Protein AF-A0A4P6HMU1-F1 (afdb_monomer_lite)

pLDDT: mean 82.14, std 10.15, range [48.81, 94.75]

Secondary structure (DSSP, 8-state):
---HHHHHHHHHHH-HHHHHHHHHHHHHHHHHHHHHHHHHSPPHHHHHHHHHHHHHHHHHHHHHHHHHHHHHHHHHHHH-HHHHHHHHHH-

Organism: NCBI:txid296842

Radius of gyration: 35.03 Å; chains: 1; bounding box: 67×12×92 Å

Foldseek 3Di:
DDDPVRLVVLCVVQPPVRSVVVVVVVVVVVVVVVVVCVVPDCDPVNVVVVVVVVVVVVVVVVVVVVVVVVVVVVVCVVPPPVVVVVVVVVD

Structure (mmCIF, N/CA/C/O backbone):
data_AF-A0A4P6HMU1-F1
#
_entry.id   AF-A0A4P6HMU1-F1
#
loop_
_atom_site.group_PDB
_atom_site.id
_atom_site.type_symbol
_atom_site.label_atom_id
_atom_site.label_alt_id
_atom_site.label_comp_id
_atom_site.label_asym_id
_atom_site.label_entity_id
_atom_site.label_seq_id
_atom_site.pdbx_PDB_ins_code
_atom_site.Cartn_x
_atom_site.Cartn_y
_atom_site.Cartn_z
_atom_site.occupancy
_atom_site.B_iso_or_equiv
_atom_site.auth_seq_id
_atom_site.auth_comp_id
_atom_site.auth_asym_id
_atom_site.auth_atom_id
_atom_site.pdbx_PDB_model_num
ATOM 1 N N . MET A 1 1 ? -11.238 1.032 23.395 1.00 73.69 1 MET A N 1
ATOM 2 C CA . MET A 1 1 ? -11.518 0.046 24.462 1.00 73.69 1 MET A CA 1
ATOM 3 C C . MET A 1 1 ? -11.545 0.803 25.775 1.00 73.69 1 MET A C 1
ATOM 5 O O . MET A 1 1 ? -10.639 1.599 25.998 1.00 73.69 1 MET A O 1
ATOM 9 N N . LEU 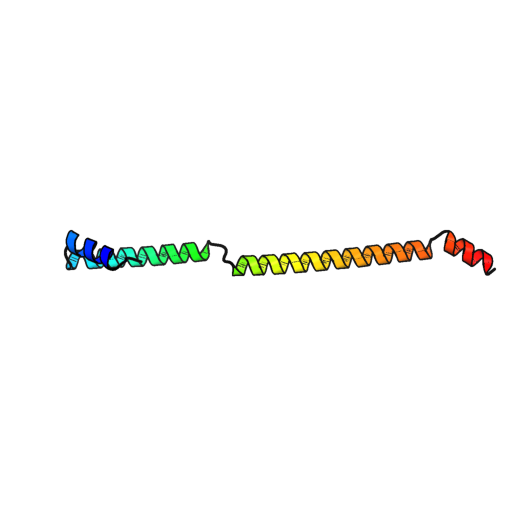A 1 2 ? -12.579 0.628 26.604 1.00 78.56 2 LEU A N 1
ATOM 10 C CA . LEU A 1 2 ? -12.662 1.342 27.883 1.00 78.56 2 LEU A CA 1
ATOM 11 C C . LEU A 1 2 ? -11.560 0.853 28.830 1.00 78.56 2 LEU A C 1
ATOM 13 O O . LEU A 1 2 ? -11.369 -0.350 29.005 1.00 78.56 2 LEU A O 1
ATOM 17 N N . LEU A 1 3 ? -10.836 1.797 29.428 1.00 84.88 3 LEU A N 1
ATOM 18 C CA . LEU A 1 3 ? -9.879 1.517 30.498 1.00 84.88 3 LEU A CA 1
ATOM 19 C C . LEU A 1 3 ? -10.633 1.185 31.793 1.00 84.88 3 LEU A C 1
ATOM 21 O O . LEU A 1 3 ? -11.743 1.673 32.004 1.00 84.88 3 LEU A O 1
ATOM 25 N N . PHE A 1 4 ? -10.005 0.410 32.680 1.00 83.31 4 PHE A N 1
ATOM 26 C CA . PHE A 1 4 ? -10.608 -0.029 33.946 1.00 83.31 4 PHE A CA 1
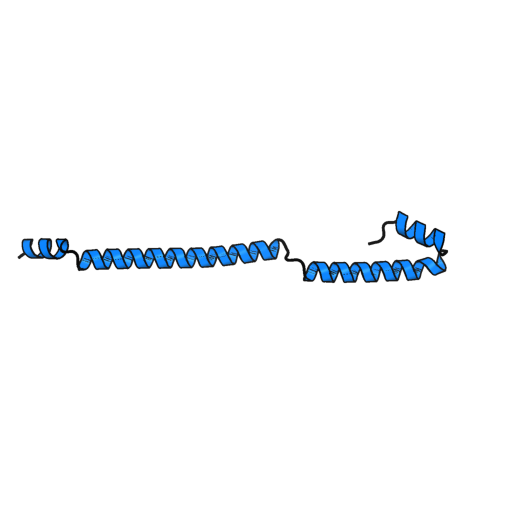ATOM 27 C C . PHE A 1 4 ? -11.169 1.134 34.784 1.00 83.31 4 PHE A C 1
ATOM 29 O O . PHE A 1 4 ? -12.273 1.045 35.318 1.00 83.31 4 PHE A O 1
ATOM 36 N N . ASP A 1 5 ? -10.456 2.261 34.844 1.00 87.31 5 ASP A N 1
ATOM 37 C CA . ASP A 1 5 ? -10.907 3.442 35.588 1.00 87.31 5 ASP A CA 1
ATOM 38 C C . ASP A 1 5 ? -12.148 4.097 34.961 1.00 87.31 5 ASP A C 1
ATOM 40 O O . ASP A 1 5 ? -13.005 4.628 35.669 1.00 87.31 5 ASP A O 1
ATOM 44 N N . GLN A 1 6 ? -12.283 4.022 33.634 1.00 85.50 6 GLN A N 1
ATOM 45 C CA . GLN A 1 6 ? -13.430 4.567 32.907 1.00 85.50 6 GLN A CA 1
ATOM 46 C C . GLN A 1 6 ? -14.668 3.684 33.083 1.00 85.50 6 GLN A C 1
ATOM 48 O O . GLN A 1 6 ? -15.751 4.213 33.326 1.00 85.50 6 GLN A O 1
ATOM 53 N N . SER A 1 7 ? -14.523 2.354 33.042 1.00 84.88 7 SER A N 1
ATOM 54 C CA . SER A 1 7 ? -15.630 1.440 33.359 1.00 84.88 7 SER A CA 1
ATOM 55 C C . SER A 1 7 ? -16.093 1.605 34.810 1.00 84.88 7 SER A C 1
ATOM 57 O O . SER A 1 7 ? -17.290 1.727 35.058 1.00 84.88 7 SER A O 1
ATOM 59 N N . LYS A 1 8 ? -15.156 1.754 35.756 1.00 87.12 8 LYS A N 1
ATOM 60 C CA . LYS A 1 8 ? -15.450 2.034 37.174 1.00 87.12 8 LYS A CA 1
ATOM 61 C C . LYS A 1 8 ? -16.184 3.355 37.397 1.00 87.12 8 LYS A C 1
ATOM 63 O O . LYS A 1 8 ? -17.018 3.450 38.299 1.00 87.12 8 LYS A O 1
ATOM 68 N N . ALA A 1 9 ? -15.864 4.388 36.620 1.00 89.75 9 ALA A N 1
ATOM 69 C CA . ALA A 1 9 ? -16.555 5.672 36.693 1.00 89.75 9 ALA A CA 1
ATOM 70 C C . ALA A 1 9 ? -18.009 5.559 36.206 1.00 89.75 9 ALA A C 1
ATOM 72 O O . ALA A 1 9 ? -18.907 6.119 36.833 1.00 89.75 9 ALA A O 1
ATOM 73 N N . ILE A 1 10 ? -18.244 4.789 35.139 1.00 85.12 10 ILE A N 1
ATOM 74 C CA . ILE A 1 10 ? -19.583 4.524 34.595 1.00 85.12 10 ILE A CA 1
ATOM 75 C C . ILE A 1 10 ? -20.416 3.704 35.592 1.00 85.12 10 ILE A C 1
ATOM 77 O O . ILE A 1 10 ? -21.551 4.073 35.886 1.00 85.12 10 ILE A O 1
ATOM 81 N N . GLU A 1 11 ? -19.836 2.657 36.183 1.00 88.88 11 GLU A N 1
ATOM 82 C CA . GLU A 1 11 ? -20.465 1.862 37.249 1.00 88.88 11 GLU A CA 1
ATOM 83 C C . GLU A 1 11 ? -20.842 2.709 38.468 1.00 88.88 11 GLU A C 1
ATOM 85 O O . GLU A 1 11 ? -21.945 2.576 38.996 1.00 88.88 11 GLU A O 1
ATOM 90 N N . ARG A 1 12 ? -19.969 3.632 38.893 1.00 90.44 12 ARG A N 1
ATOM 91 C CA . ARG A 1 12 ? -20.270 4.564 39.993 1.00 90.44 12 ARG A CA 1
ATOM 92 C C . ARG A 1 12 ? -21.385 5.556 39.668 1.00 90.44 12 ARG A C 1
ATOM 94 O O . ARG A 1 12 ? -22.076 5.980 40.588 1.00 90.44 12 ARG A O 1
ATOM 101 N N . ALA A 1 13 ? -21.526 5.958 38.407 1.00 87.50 13 ALA A N 1
ATOM 102 C CA . ALA A 1 13 ? -22.498 6.966 37.992 1.00 87.50 13 ALA A CA 1
ATOM 103 C C . ALA A 1 13 ? -23.898 6.385 37.738 1.00 87.50 13 ALA A C 1
ATOM 105 O O . ALA A 1 13 ? -24.892 7.050 38.017 1.00 87.50 13 ALA A O 1
ATOM 106 N N . LEU A 1 14 ? -23.975 5.165 37.199 1.00 85.25 14 LEU A N 1
ATOM 107 C CA . LEU A 1 14 ? -25.230 4.543 36.760 1.00 85.25 14 LEU A CA 1
ATOM 108 C C . LEU A 1 14 ? -25.702 3.407 37.678 1.00 85.25 14 LEU A C 1
ATOM 110 O O . LEU A 1 14 ? -26.860 3.006 37.601 1.00 85.25 14 LEU A O 1
ATOM 114 N N . GLY A 1 15 ? -24.830 2.895 38.548 1.00 86.69 15 GLY A N 1
ATOM 115 C CA . GLY A 1 15 ? -25.055 1.639 39.258 1.00 86.69 15 GLY A CA 1
ATOM 116 C C . GLY A 1 15 ? -24.708 0.428 38.388 1.00 86.69 15 GLY A C 1
ATOM 117 O O . GLY A 1 15 ? -24.758 0.478 37.159 1.00 86.69 15 GLY A O 1
ATOM 118 N N . GLU A 1 16 ? -24.330 -0.673 39.036 1.00 81.56 16 GLU A N 1
ATOM 119 C CA . GLU A 1 16 ? -23.721 -1.850 38.396 1.00 81.56 16 GLU A CA 1
ATOM 120 C C . GLU A 1 16 ? -24.630 -2.497 37.330 1.00 81.56 16 GLU A C 1
ATOM 122 O O . GLU A 1 16 ? -24.170 -2.840 36.241 1.00 81.56 16 GLU A O 1
ATOM 127 N N . GLU A 1 17 ? -25.941 -2.574 37.590 1.00 83.50 17 GLU A N 1
ATOM 128 C CA . GLU A 1 17 ? -26.925 -3.133 36.650 1.00 83.50 17 GLU A CA 1
ATOM 129 C C . GLU A 1 17 ? -27.114 -2.284 35.385 1.00 83.50 17 GLU A C 1
ATOM 131 O O . GLU A 1 17 ? -27.192 -2.827 34.283 1.00 83.50 17 GLU A O 1
ATOM 136 N N . ALA A 1 18 ? -27.169 -0.957 35.518 1.00 84.12 18 ALA A N 1
ATOM 137 C CA . ALA A 1 18 ? -27.410 -0.061 34.387 1.00 84.12 18 ALA A CA 1
ATOM 138 C C . ALA A 1 18 ? -26.122 0.277 33.617 1.00 84.12 18 ALA A C 1
ATOM 140 O O . ALA A 1 18 ? -26.172 0.588 32.427 1.00 84.12 18 ALA A O 1
ATOM 141 N N . ALA A 1 19 ? -24.959 0.188 34.266 1.00 85.75 19 ALA A N 1
ATOM 142 C CA . ALA A 1 19 ? -23.661 0.427 33.643 1.00 85.75 19 ALA A CA 1
ATOM 143 C C . ALA A 1 19 ? -23.253 -0.686 32.673 1.00 85.75 19 ALA A C 1
ATOM 145 O O . ALA A 1 19 ? -22.682 -0.406 31.618 1.00 85.75 19 ALA A O 1
ATOM 146 N N . LYS A 1 20 ? -23.572 -1.942 33.000 1.00 86.56 20 LYS A N 1
ATOM 147 C CA . LYS A 1 20 ? -23.188 -3.118 32.211 1.00 86.56 20 LYS A CA 1
ATOM 148 C C . LYS A 1 20 ? -23.588 -3.037 30.722 1.00 86.56 20 LYS A C 1
ATOM 150 O O . LYS A 1 20 ? -22.688 -3.115 29.884 1.00 86.56 20 LYS A O 1
ATOM 155 N N . PRO A 1 21 ? -24.861 -2.780 30.351 1.00 88.19 21 PRO A N 1
ATOM 156 C CA . PRO A 1 21 ? -25.246 -2.660 28.940 1.00 88.19 21 PRO A CA 1
ATOM 157 C C . PRO A 1 21 ? -24.607 -1.451 28.238 1.00 88.19 21 PRO A C 1
ATOM 159 O O . PRO A 1 21 ? -24.345 -1.499 27.037 1.00 88.19 21 PRO A O 1
ATOM 162 N N . VAL A 1 22 ? -24.320 -0.369 28.970 1.00 86.56 22 VAL A N 1
ATOM 163 C CA . VAL A 1 22 ? -23.668 0.829 28.416 1.00 86.56 22 VAL A CA 1
ATOM 164 C C . VAL A 1 22 ? -22.208 0.542 28.073 1.00 86.56 22 VAL A C 1
ATOM 166 O O . VAL A 1 22 ? -21.752 0.888 26.984 1.00 86.56 22 VAL A O 1
ATOM 169 N N . ILE A 1 23 ? -21.480 -0.123 28.973 1.00 87.62 23 ILE A N 1
ATOM 170 C CA . ILE A 1 23 ? -20.081 -0.516 28.763 1.00 87.62 23 ILE A CA 1
ATOM 171 C C . ILE A 1 23 ? -19.975 -1.468 27.566 1.00 87.62 23 ILE A C 1
ATOM 173 O O . ILE A 1 23 ? -19.122 -1.266 26.700 1.00 87.62 23 ILE A O 1
ATOM 177 N N . GLU A 1 24 ? -20.862 -2.460 27.476 1.00 87.56 24 GLU A N 1
ATOM 178 C CA . GLU A 1 24 ? -20.903 -3.415 26.362 1.00 87.56 24 GLU A CA 1
ATOM 179 C C . GLU A 1 24 ? -21.193 -2.726 25.020 1.00 87.56 24 GLU A C 1
ATOM 181 O O . GLU A 1 24 ? -20.479 -2.951 24.039 1.00 87.56 24 GLU A O 1
ATOM 186 N N . ALA A 1 25 ? -22.182 -1.826 24.973 1.00 85.31 25 ALA A N 1
ATOM 187 C CA . ALA A 1 25 ? -22.497 -1.061 23.768 1.00 85.31 25 ALA A CA 1
ATOM 188 C C . ALA A 1 25 ? -21.317 -0.185 23.315 1.00 85.31 25 ALA A C 1
ATOM 190 O O . ALA A 1 25 ? -21.019 -0.106 22.120 1.00 85.31 25 ALA A O 1
ATOM 191 N N . PHE A 1 26 ? -20.612 0.437 24.263 1.00 86.00 26 PHE A N 1
ATOM 192 C CA . PHE A 1 26 ? -19.449 1.271 23.974 1.00 86.00 26 PHE A CA 1
ATOM 193 C C . PHE A 1 26 ? -18.280 0.447 23.424 1.00 86.00 26 PHE A C 1
ATOM 195 O O . PHE A 1 26 ? -17.647 0.841 22.448 1.00 86.00 26 PHE A O 1
ATOM 202 N N . GLN A 1 27 ? -18.015 -0.725 24.009 1.00 86.69 27 GLN A N 1
ATOM 203 C CA . GLN A 1 27 ? -16.980 -1.640 23.524 1.00 86.69 27 GLN A CA 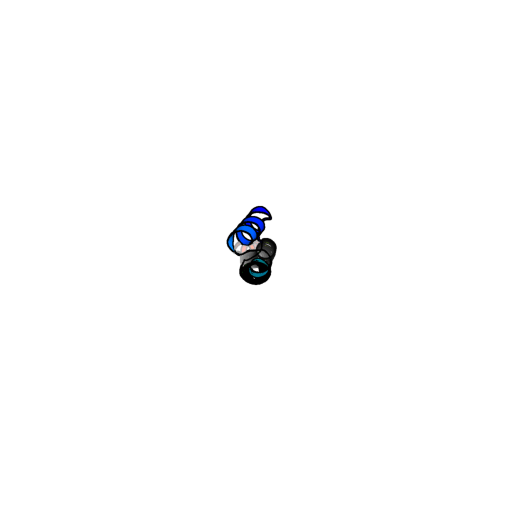1
ATOM 204 C C . GLN A 1 27 ? -17.304 -2.184 22.127 1.00 86.69 27 GLN A C 1
ATOM 206 O O . GLN A 1 27 ? -16.421 -2.239 21.271 1.00 86.69 27 GLN A O 1
ATOM 211 N N . ALA A 1 28 ? -18.567 -2.530 21.867 1.00 85.81 28 ALA A N 1
ATOM 212 C CA . ALA A 1 28 ? -19.005 -2.990 20.553 1.00 85.81 28 ALA A CA 1
ATOM 213 C C . ALA A 1 28 ? -18.878 -1.892 19.482 1.00 85.81 28 ALA A C 1
ATOM 215 O O . ALA A 1 28 ? -18.453 -2.163 18.356 1.00 85.81 28 ALA A O 1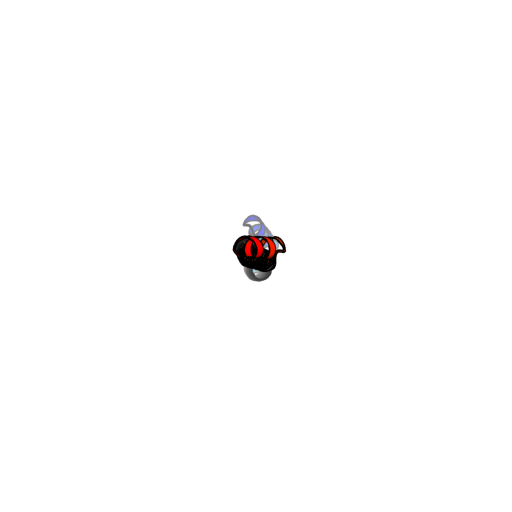
ATOM 216 N N . ALA A 1 29 ? -19.220 -0.646 19.821 1.00 82.62 29 ALA A N 1
ATOM 217 C CA . ALA A 1 29 ? -19.050 0.496 18.927 1.00 82.62 29 ALA A CA 1
ATOM 218 C C . ALA A 1 29 ? -17.566 0.775 18.639 1.00 82.62 29 ALA A C 1
ATOM 220 O O . ALA A 1 29 ? -17.182 0.934 17.482 1.00 82.62 29 ALA A O 1
ATOM 221 N N . ASP A 1 30 ? -16.725 0.764 19.672 1.00 84.25 30 ASP A N 1
ATOM 222 C CA . ASP A 1 30 ? -15.282 0.985 19.569 1.00 84.25 30 ASP A CA 1
ATOM 223 C C . ASP A 1 30 ? -14.590 -0.071 18.690 1.00 84.25 30 ASP A C 1
ATOM 225 O O . ASP A 1 30 ? -13.802 0.279 17.812 1.00 84.25 30 ASP A O 1
ATOM 229 N N . GLN A 1 31 ? -14.953 -1.351 18.831 1.00 80.81 31 GLN A N 1
ATOM 230 C CA . GLN A 1 31 ? -14.446 -2.414 17.957 1.00 80.81 31 GLN A CA 1
ATOM 231 C C . GLN A 1 31 ? -14.845 -2.210 16.492 1.00 80.81 31 GLN A C 1
ATOM 233 O O . GLN A 1 31 ? -14.014 -2.386 15.599 1.00 80.81 31 GLN A O 1
ATOM 238 N N . ARG A 1 32 ? -16.095 -1.808 16.227 1.00 80.62 32 ARG A N 1
ATOM 239 C CA . ARG A 1 32 ? -16.552 -1.519 14.858 1.00 80.62 32 ARG A CA 1
ATOM 240 C C . ARG A 1 32 ? -15.793 -0.345 14.252 1.00 80.62 32 ARG A C 1
ATOM 242 O O . ARG A 1 32 ? -15.303 -0.468 13.133 1.00 80.62 32 ARG A O 1
ATOM 249 N N . VAL A 1 33 ? -15.645 0.751 14.993 1.00 82.44 33 VAL A N 1
ATOM 250 C CA . VAL A 1 33 ? -14.903 1.934 14.534 1.00 82.44 33 VAL A CA 1
ATOM 251 C C . VAL A 1 33 ? -13.441 1.587 14.261 1.00 82.44 33 VAL A C 1
ATOM 253 O O . VAL A 1 33 ? -12.924 1.935 13.203 1.00 82.44 33 VAL A O 1
ATOM 256 N N . MET A 1 34 ? -12.793 0.834 15.152 1.00 80.81 34 MET A N 1
ATOM 257 C CA . MET A 1 34 ? -11.416 0.386 14.945 1.00 80.81 34 MET A CA 1
ATOM 258 C C . MET A 1 34 ? -11.287 -0.495 13.697 1.00 80.81 34 MET A C 1
ATOM 260 O O . MET A 1 34 ? -10.363 -0.313 12.910 1.00 80.81 34 MET A O 1
ATOM 264 N N . SER A 1 35 ? -12.228 -1.417 13.476 1.00 78.25 35 SER A N 1
ATOM 265 C CA . SER A 1 35 ? -12.220 -2.278 12.287 1.00 78.25 35 SER A CA 1
ATOM 266 C C . SER A 1 35 ? -12.413 -1.497 10.982 1.00 78.25 35 SER A C 1
ATOM 268 O O . SER A 1 35 ? -11.736 -1.787 9.999 1.00 78.25 35 SER A O 1
ATOM 270 N N . ALA A 1 36 ? -13.273 -0.473 10.984 1.00 77.25 36 ALA A N 1
ATOM 271 C CA . ALA A 1 36 ? -13.489 0.397 9.832 1.00 77.25 36 ALA A CA 1
ATOM 272 C C . ALA A 1 36 ? -12.247 1.253 9.539 1.00 77.25 36 ALA A C 1
ATOM 274 O O . ALA A 1 36 ? -11.789 1.306 8.402 1.00 77.25 36 ALA A O 1
ATOM 275 N N . LEU A 1 37 ? -11.635 1.835 10.575 1.00 77.62 37 LEU A N 1
ATOM 276 C CA . LEU A 1 37 ? -10.395 2.602 10.441 1.00 77.62 37 LEU A CA 1
ATOM 277 C C . LEU A 1 37 ? -9.241 1.740 9.924 1.00 77.62 37 LEU A C 1
ATOM 279 O O . LEU A 1 37 ? -8.502 2.177 9.053 1.00 77.62 37 LEU A O 1
ATOM 283 N N . LEU A 1 38 ? -9.090 0.507 10.411 1.00 77.94 38 LEU A N 1
ATOM 284 C CA . LEU A 1 38 ? -8.059 -0.407 9.911 1.00 77.94 38 LEU A CA 1
ATOM 285 C C . LEU A 1 38 ? -8.284 -0.824 8.451 1.00 77.94 38 LEU A C 1
ATOM 287 O O . LEU A 1 38 ? -7.314 -1.132 7.766 1.00 77.94 38 LEU A O 1
ATOM 291 N N . ALA A 1 39 ? -9.532 -0.839 7.981 1.00 75.00 39 ALA A N 1
ATOM 292 C CA . ALA A 1 39 ? -9.853 -1.126 6.587 1.00 75.00 39 ALA A CA 1
ATOM 293 C C . ALA A 1 39 ? -9.605 0.078 5.659 1.00 75.00 39 ALA A C 1
ATOM 295 O O . ALA A 1 39 ? -9.245 -0.113 4.500 1.00 75.00 39 ALA A O 1
ATOM 296 N N . GLU A 1 40 ? -9.790 1.306 6.152 1.00 71.12 40 GLU A N 1
ATOM 297 C CA . GLU A 1 40 ? -9.607 2.537 5.368 1.00 71.12 40 GLU A CA 1
ATOM 298 C C . GLU A 1 40 ? -8.178 3.101 5.428 1.00 71.12 40 GLU A C 1
ATOM 300 O O . GLU A 1 40 ? -7.746 3.812 4.518 1.00 71.12 40 GLU A O 1
ATOM 305 N N . VAL A 1 41 ? -7.415 2.793 6.479 1.00 78.75 41 VAL A N 1
ATOM 306 C CA . VAL A 1 41 ? -6.038 3.272 6.633 1.00 78.75 41 VAL A CA 1
ATOM 307 C C . VAL A 1 41 ? -5.092 2.412 5.806 1.00 78.75 41 VAL A C 1
ATOM 309 O O . VAL A 1 41 ? -4.884 1.234 6.088 1.00 78.75 41 VAL A O 1
ATOM 312 N N . ALA A 1 42 ? -4.441 3.042 4.827 1.00 71.25 42 ALA A N 1
A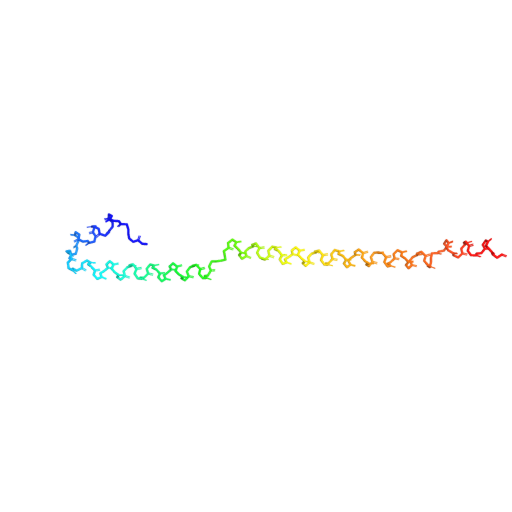TOM 313 C CA . ALA A 1 42 ? -3.329 2.439 4.105 1.00 71.25 42 ALA A CA 1
ATOM 314 C C . ALA A 1 42 ? -2.246 1.995 5.099 1.00 71.25 42 ALA A C 1
ATOM 316 O O . ALA A 1 42 ? -1.656 2.806 5.823 1.00 71.25 42 ALA A O 1
ATOM 317 N N . THR A 1 43 ? -1.991 0.691 5.150 1.00 78.19 43 THR A N 1
ATOM 318 C CA . THR A 1 43 ? -1.032 0.126 6.094 1.00 78.19 43 THR A CA 1
ATOM 319 C C . THR A 1 43 ? 0.395 0.292 5.571 1.00 78.19 43 THR A C 1
ATOM 321 O O . THR A 1 43 ? 0.637 0.508 4.381 1.00 78.19 43 THR A O 1
ATOM 324 N N . LYS A 1 44 ? 1.393 0.143 6.454 1.00 77.06 44 LYS A N 1
ATOM 325 C CA . LYS A 1 44 ? 2.810 0.125 6.038 1.00 77.06 44 LYS A CA 1
ATOM 326 C C . LYS A 1 44 ? 3.085 -0.949 4.976 1.00 77.06 44 LYS A C 1
ATOM 328 O O . LYS A 1 44 ? 3.893 -0.719 4.082 1.00 77.06 44 LYS A O 1
ATOM 333 N N . ALA A 1 45 ? 2.375 -2.076 5.041 1.00 77.31 45 ALA A N 1
ATOM 334 C CA . ALA A 1 45 ? 2.489 -3.151 4.063 1.00 77.31 45 ALA A CA 1
ATOM 335 C C . ALA A 1 45 ? 1.990 -2.727 2.670 1.00 77.31 45 ALA A C 1
ATOM 337 O O . ALA A 1 45 ? 2.596 -3.095 1.665 1.00 77.31 45 ALA A O 1
ATOM 338 N N . ASP A 1 46 ? 0.932 -1.916 2.592 1.00 81.12 46 ASP A N 1
ATOM 339 C CA . ASP A 1 46 ? 0.411 -1.408 1.316 1.00 81.12 46 ASP A CA 1
ATOM 340 C C . ASP A 1 46 ? 1.385 -0.415 0.672 1.00 81.12 46 ASP A C 1
ATOM 342 O O . ASP A 1 46 ? 1.629 -0.462 -0.534 1.00 81.12 46 ASP A O 1
ATOM 346 N N . LEU A 1 47 ? 2.026 0.424 1.491 1.00 83.69 47 LEU A N 1
ATOM 347 C CA . LEU A 1 47 ? 3.107 1.317 1.063 1.00 83.69 47 LEU A CA 1
ATOM 348 C C . LEU A 1 47 ? 4.325 0.551 0.531 1.00 83.69 47 LEU A C 1
ATOM 350 O O . LEU A 1 47 ? 4.888 0.926 -0.499 1.00 83.69 47 LEU A O 1
ATOM 354 N N . GLU A 1 48 ? 4.737 -0.524 1.204 1.00 87.00 48 GLU A N 1
ATOM 355 C CA . GLU A 1 48 ? 5.845 -1.371 0.752 1.00 87.00 48 GLU A CA 1
ATOM 356 C C . GLU A 1 48 ? 5.523 -2.082 -0.565 1.00 87.00 48 GLU A C 1
ATOM 358 O O . GLU A 1 48 ? 6.357 -2.089 -1.475 1.00 87.00 48 GLU A O 1
ATOM 363 N N . ARG A 1 49 ? 4.299 -2.608 -0.707 1.00 87.00 49 ARG A N 1
ATOM 364 C CA . ARG A 1 49 ? 3.815 -3.204 -1.962 1.00 87.00 49 ARG A CA 1
ATOM 365 C C . ARG A 1 49 ? 3.827 -2.190 -3.098 1.00 87.00 49 ARG A C 1
ATOM 367 O O . ARG A 1 49 ? 4.428 -2.455 -4.137 1.00 87.00 49 ARG A O 1
ATOM 374 N N . PHE A 1 50 ? 3.256 -1.006 -2.878 1.00 90.75 50 PHE A N 1
ATOM 375 C CA . PHE A 1 50 ? 3.242 0.061 -3.876 1.00 90.75 50 PHE A CA 1
ATOM 376 C C . PHE A 1 50 ? 4.661 0.478 -4.285 1.00 90.75 50 PHE A C 1
ATOM 378 O O . PHE A 1 50 ? 4.967 0.593 -5.472 1.00 90.75 50 PHE A O 1
ATOM 385 N N . ARG A 1 51 ? 5.571 0.633 -3.316 1.00 90.50 51 ARG A N 1
ATOM 386 C CA . ARG A 1 51 ? 6.982 0.940 -3.586 1.00 90.50 51 ARG A CA 1
ATOM 387 C C . ARG A 1 51 ? 7.658 -0.159 -4.410 1.00 90.50 51 ARG A C 1
ATOM 389 O O . ARG A 1 51 ? 8.413 0.152 -5.331 1.00 90.50 51 ARG A O 1
ATOM 396 N N . GLY A 1 52 ? 7.381 -1.427 -4.109 1.00 92.06 52 GLY A N 1
ATOM 397 C CA . GLY A 1 52 ? 7.878 -2.571 -4.875 1.00 92.06 52 GLY A CA 1
ATOM 398 C C . GLY A 1 52 ? 7.391 -2.566 -6.327 1.00 92.06 52 GLY A C 1
ATOM 399 O O . GLY A 1 52 ? 8.190 -2.739 -7.254 1.00 92.06 52 GLY A O 1
ATOM 400 N N . GLU A 1 53 ? 6.105 -2.293 -6.547 1.00 92.44 53 GLU A N 1
ATOM 401 C CA . GLU A 1 53 ? 5.526 -2.183 -7.890 1.00 92.44 53 GLU A CA 1
ATOM 402 C C . GLU A 1 53 ? 6.132 -1.025 -8.690 1.00 92.44 53 GLU A C 1
ATOM 404 O O . GLU A 1 53 ? 6.510 -1.206 -9.852 1.00 92.44 53 GLU A O 1
ATOM 409 N N . VAL A 1 54 ? 6.278 0.149 -8.069 1.00 94.38 54 VAL A N 1
ATOM 410 C CA . VAL A 1 54 ? 6.895 1.328 -8.697 1.00 94.38 54 VAL A CA 1
ATOM 411 C C . VAL A 1 54 ? 8.338 1.037 -9.099 1.00 94.38 54 VAL A C 1
ATOM 413 O O . VAL A 1 54 ? 8.709 1.277 -10.248 1.00 94.38 54 VAL A O 1
ATOM 416 N N . ASN A 1 55 ? 9.136 0.453 -8.202 1.00 93.44 55 ASN A N 1
ATOM 417 C CA . ASN A 1 55 ? 10.524 0.093 -8.496 1.00 93.44 55 ASN A CA 1
ATOM 418 C C . ASN A 1 55 ? 10.623 -0.908 -9.653 1.00 93.44 55 ASN A C 1
ATOM 420 O O . ASN A 1 55 ? 11.474 -0.763 -10.528 1.00 93.44 55 ASN A O 1
ATOM 424 N N . THR A 1 56 ? 9.723 -1.891 -9.702 1.00 94.62 56 THR A N 1
ATOM 425 C CA . THR A 1 56 ? 9.690 -2.887 -10.784 1.00 94.62 56 THR A CA 1
ATOM 426 C C . THR A 1 56 ? 9.374 -2.236 -12.132 1.00 94.62 56 THR A C 1
ATOM 428 O O . THR A 1 56 ? 10.013 -2.539 -13.144 1.00 94.62 56 THR A O 1
ATOM 431 N N . ARG A 1 57 ? 8.411 -1.306 -12.160 1.00 93.62 57 ARG A N 1
ATOM 432 C CA . ARG A 1 57 ? 8.071 -0.547 -13.373 1.00 93.62 57 ARG A CA 1
ATOM 433 C C . ARG A 1 57 ? 9.221 0.355 -13.818 1.00 93.62 57 ARG A C 1
ATOM 435 O O . ARG A 1 57 ? 9.524 0.383 -15.009 1.00 93.62 57 ARG A O 1
ATOM 442 N N . LEU A 1 58 ? 9.885 1.035 -12.883 1.00 94.06 58 LEU A N 1
ATOM 443 C CA . LEU A 1 58 ? 11.062 1.860 -13.170 1.00 94.06 58 LEU A CA 1
ATOM 444 C C . LEU A 1 58 ? 12.210 1.028 -13.744 1.00 94.06 58 LEU A C 1
ATOM 446 O O . LEU A 1 58 ? 12.754 1.398 -14.779 1.00 94.06 58 LEU A O 1
ATOM 450 N N . ALA A 1 59 ? 12.513 -0.130 -13.156 1.00 94.25 59 ALA A N 1
ATOM 451 C CA . ALA A 1 59 ? 13.544 -1.030 -13.670 1.00 94.25 59 ALA A CA 1
ATOM 452 C C . ALA A 1 59 ? 13.231 -1.516 -15.098 1.00 94.25 59 ALA A C 1
ATOM 454 O O . ALA A 1 59 ? 14.119 -1.601 -15.949 1.00 94.25 59 ALA A O 1
ATOM 455 N N . ARG A 1 60 ? 11.955 -1.798 -15.402 1.00 94.38 60 ARG A N 1
ATOM 456 C CA . ARG A 1 60 ? 11.532 -2.152 -16.766 1.00 94.38 60 ARG A CA 1
ATOM 457 C C . ARG A 1 60 ? 11.748 -0.993 -17.742 1.00 94.38 60 ARG A C 1
ATOM 459 O O . ARG A 1 60 ? 12.271 -1.226 -18.830 1.00 94.38 60 ARG A O 1
ATOM 466 N N . LEU A 1 61 ? 11.370 0.229 -17.363 1.00 94.31 61 LEU A N 1
ATOM 467 C CA . LEU A 1 61 ? 11.590 1.421 -18.188 1.00 94.31 61 LEU A CA 1
ATOM 468 C C . LEU A 1 61 ? 13.081 1.678 -18.421 1.00 94.31 61 LEU A C 1
ATOM 470 O O . LEU A 1 61 ? 13.487 1.902 -19.558 1.00 94.31 61 LEU A O 1
ATOM 474 N N . GLU A 1 62 ? 13.903 1.575 -17.379 1.00 94.31 62 GLU A N 1
ATOM 475 C CA . GLU A 1 62 ? 15.355 1.734 -17.473 1.00 94.31 62 GLU A CA 1
ATOM 476 C C . GLU A 1 62 ? 15.968 0.741 -18.470 1.00 94.31 62 GLU A C 1
ATOM 478 O O . GLU A 1 62 ? 16.756 1.125 -19.336 1.00 94.31 62 GLU A O 1
ATOM 483 N N . ASN A 1 63 ? 15.561 -0.529 -18.407 1.00 94.75 63 ASN A N 1
ATOM 484 C CA . ASN A 1 63 ? 16.029 -1.548 -19.343 1.00 94.75 63 ASN A CA 1
ATOM 485 C C . ASN A 1 63 ? 15.596 -1.261 -20.785 1.00 94.75 63 ASN A C 1
ATOM 487 O O . ASN A 1 63 ? 16.407 -1.396 -21.700 1.00 94.75 63 ASN A O 1
ATOM 491 N N . MET A 1 64 ? 14.351 -0.825 -21.004 1.00 92.12 64 MET A N 1
ATOM 492 C CA . MET A 1 64 ? 13.889 -0.431 -22.340 1.00 92.12 64 MET A CA 1
ATOM 493 C C . MET A 1 64 ? 14.711 0.735 -22.897 1.00 92.12 64 MET A C 1
ATOM 495 O O . MET A 1 64 ? 15.123 0.692 -24.055 1.00 92.12 64 MET A O 1
ATOM 499 N N . VAL A 1 65 ? 15.003 1.743 -22.072 1.00 94.31 65 VAL A N 1
ATOM 500 C CA . VAL A 1 65 ? 15.838 2.886 -22.468 1.00 94.31 65 VAL A CA 1
ATOM 501 C C . VAL A 1 65 ? 17.254 2.429 -22.820 1.00 94.31 65 VAL A C 1
ATOM 503 O O . VAL A 1 65 ? 17.768 2.811 -23.869 1.00 94.31 65 VAL A O 1
ATOM 506 N N . LYS A 1 66 ? 17.871 1.560 -22.010 1.00 92.81 66 LYS A N 1
ATOM 507 C CA . LYS A 1 66 ? 19.200 0.993 -22.301 1.00 92.81 66 LYS A CA 1
ATOM 508 C C . LYS A 1 66 ? 19.230 0.251 -23.637 1.00 92.81 66 LYS A C 1
ATOM 510 O O . LYS A 1 66 ? 20.156 0.451 -24.422 1.00 92.81 66 LYS A O 1
ATOM 515 N N . VAL A 1 67 ? 18.211 -0.561 -23.920 1.00 93.81 67 VAL A N 1
ATOM 516 C CA . VAL A 1 67 ? 18.091 -1.275 -25.199 1.00 93.81 67 VAL A CA 1
ATOM 517 C C . VAL A 1 67 ? 17.940 -0.296 -26.362 1.00 93.81 67 VAL A C 1
ATOM 519 O O . VAL A 1 67 ? 18.639 -0.439 -27.360 1.00 93.81 67 VAL A O 1
ATOM 522 N N . LEU A 1 68 ? 17.089 0.726 -26.236 1.00 92.81 68 LEU A N 1
ATOM 523 C CA . LEU A 1 68 ? 16.907 1.743 -27.276 1.00 92.81 68 LEU A CA 1
ATOM 524 C C . LEU A 1 68 ? 18.197 2.515 -27.562 1.00 92.81 68 LEU A C 1
ATOM 526 O O . LEU A 1 68 ? 18.539 2.719 -28.726 1.00 92.81 68 LEU A O 1
ATOM 530 N N . ILE A 1 69 ? 18.942 2.895 -26.522 1.00 91.00 69 ILE A N 1
ATOM 531 C CA . ILE A 1 69 ? 20.250 3.540 -26.676 1.00 91.00 69 ILE A CA 1
ATOM 532 C C . ILE A 1 69 ? 21.220 2.594 -27.391 1.00 91.00 69 ILE A C 1
ATOM 534 O O . ILE A 1 69 ? 21.878 3.010 -28.342 1.00 91.00 69 ILE A O 1
ATOM 538 N N . GLY A 1 70 ? 21.270 1.320 -26.992 1.00 90.06 70 GLY A N 1
ATOM 539 C CA . GLY A 1 70 ? 22.118 0.311 -27.631 1.00 90.06 70 GLY A CA 1
ATOM 540 C C . GLY A 1 70 ? 21.790 0.111 -29.112 1.00 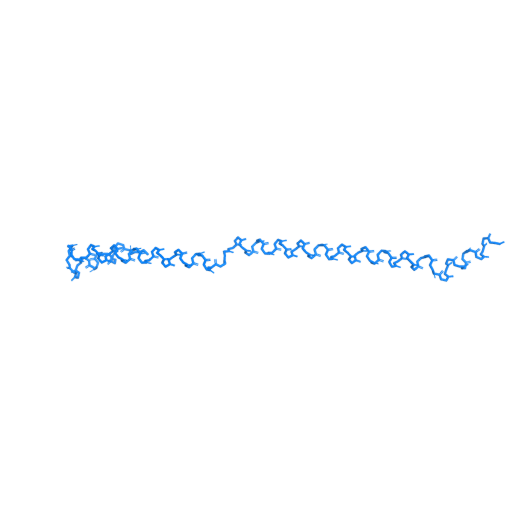90.06 70 GLY A C 1
ATOM 541 O O . GLY A 1 70 ? 22.688 0.142 -29.949 1.00 90.06 70 GLY A O 1
ATOM 542 N N . LEU A 1 71 ? 20.506 -0.018 -29.455 1.00 88.69 71 LEU A N 1
ATOM 543 C CA . LEU A 1 71 ? 20.042 -0.131 -30.841 1.00 88.69 71 LEU A CA 1
ATOM 544 C C . LEU A 1 71 ? 20.359 1.127 -31.654 1.00 88.69 71 LEU A C 1
ATOM 546 O O . LEU A 1 71 ? 20.762 1.023 -32.809 1.00 88.69 71 LEU A O 1
ATOM 550 N N . THR A 1 72 ? 20.228 2.308 -31.051 1.00 85.94 72 THR A N 1
ATOM 551 C CA . THR A 1 72 ? 20.564 3.578 -31.707 1.00 85.94 72 THR A CA 1
ATOM 552 C C . THR A 1 72 ? 22.064 3.678 -31.970 1.00 85.94 72 THR A C 1
ATOM 554 O O . THR A 1 72 ? 22.466 4.005 -33.082 1.00 85.94 72 THR A O 1
ATOM 557 N N . ALA A 1 73 ? 22.904 3.338 -30.990 1.00 85.38 73 ALA A N 1
ATOM 558 C CA . ALA A 1 73 ? 24.355 3.300 -31.161 1.00 85.38 73 ALA A CA 1
ATOM 559 C C . ALA A 1 73 ? 24.773 2.299 -32.248 1.00 85.38 73 ALA A C 1
ATOM 561 O O . ALA A 1 73 ? 25.646 2.595 -33.061 1.00 85.38 73 ALA A O 1
ATOM 562 N N . LEU A 1 74 ? 24.112 1.140 -32.299 1.00 82.12 74 LEU A N 1
ATOM 563 C CA . LEU A 1 74 ? 24.337 0.123 -33.319 1.00 82.12 74 LEU A CA 1
ATOM 564 C C . LEU A 1 74 ? 23.950 0.644 -34.711 1.00 82.12 74 LEU A C 1
ATOM 566 O O . LEU A 1 74 ? 24.755 0.569 -35.633 1.00 82.12 74 LEU A O 1
ATOM 570 N N . ALA A 1 75 ? 22.771 1.252 -34.856 1.00 81.81 75 ALA A N 1
ATOM 571 C CA . ALA A 1 75 ? 22.349 1.885 -36.103 1.00 81.81 75 ALA A CA 1
ATOM 572 C C . ALA A 1 75 ? 23.339 2.973 -36.550 1.00 81.81 75 ALA A C 1
ATOM 574 O O . ALA A 1 75 ? 23.763 2.986 -37.702 1.00 81.81 75 ALA A O 1
ATOM 575 N N . VAL A 1 76 ? 23.784 3.836 -35.633 1.00 79.50 76 VAL A N 1
ATOM 576 C CA . VAL A 1 76 ? 24.811 4.841 -35.931 1.00 79.50 76 VAL A CA 1
ATOM 577 C C . VAL A 1 76 ? 26.111 4.179 -36.382 1.00 79.50 76 VAL A C 1
ATOM 579 O O . VAL A 1 76 ? 26.711 4.662 -37.328 1.00 79.50 76 VAL A O 1
ATOM 582 N N . ALA A 1 77 ? 26.540 3.066 -35.788 1.00 75.00 77 ALA A N 1
ATOM 583 C CA . ALA A 1 77 ? 27.739 2.354 -36.233 1.00 75.00 77 ALA A CA 1
ATOM 584 C C . ALA A 1 77 ? 27.601 1.782 -37.658 1.00 75.00 77 ALA A C 1
ATOM 586 O O . ALA A 1 77 ? 28.552 1.865 -38.433 1.00 75.00 77 ALA A O 1
ATOM 587 N N . PHE A 1 78 ? 26.425 1.261 -38.025 1.00 68.25 78 PHE A N 1
ATOM 588 C CA . PHE A 1 78 ? 26.155 0.724 -39.366 1.00 68.25 78 PHE A CA 1
ATOM 589 C C . PHE A 1 78 ? 26.004 1.803 -40.450 1.00 68.25 78 PHE A C 1
ATOM 591 O O . PHE A 1 78 ? 26.357 1.551 -41.598 1.00 68.25 78 PHE A O 1
ATOM 598 N N . PHE A 1 79 ? 25.520 2.998 -40.096 1.00 66.00 79 PHE A N 1
ATOM 599 C CA . PHE A 1 79 ? 25.295 4.119 -41.024 1.00 66.00 79 PHE A CA 1
ATOM 600 C C . PHE A 1 79 ? 26.269 5.290 -40.820 1.00 66.00 79 PHE A C 1
ATOM 602 O O . PHE A 1 79 ? 26.065 6.384 -41.345 1.00 66.00 79 PHE A O 1
ATOM 609 N N . SER A 1 80 ? 27.326 5.093 -40.030 1.00 64.06 80 SER A N 1
ATOM 610 C CA . SER A 1 80 ? 28.309 6.138 -39.758 1.00 64.06 80 SER A CA 1
ATOM 611 C C . SER A 1 80 ? 29.110 6.438 -41.029 1.00 64.06 80 SER A C 1
ATOM 613 O O . SER A 1 80 ? 29.618 5.504 -41.655 1.00 64.06 80 SER A O 1
ATOM 615 N N . PRO A 1 81 ? 29.366 7.721 -41.351 1.00 63.34 81 PRO A N 1
ATOM 616 C CA . PRO A 1 81 ? 30.298 8.118 -42.410 1.00 63.34 81 PRO A CA 1
ATOM 617 C C . PRO A 1 81 ? 31.696 7.497 -42.246 1.00 63.34 81 PRO A C 1
ATOM 619 O O . PRO A 1 81 ? 32.478 7.434 -43.191 1.00 63.34 81 PRO A O 1
ATOM 622 N N . VAL A 1 82 ? 32.044 7.049 -41.034 1.00 63.44 82 VAL A N 1
ATOM 623 C CA . VAL A 1 82 ? 33.295 6.337 -40.739 1.00 63.44 82 VAL A CA 1
ATOM 624 C C . VAL A 1 82 ? 33.276 4.907 -41.293 1.00 63.44 82 VAL A C 1
ATOM 626 O O . VAL A 1 82 ? 34.302 4.449 -41.785 1.00 63.44 82 VAL A O 1
ATOM 629 N N . ALA A 1 83 ? 32.131 4.217 -41.276 1.00 60.78 83 ALA A N 1
ATOM 630 C CA . ALA A 1 83 ? 31.989 2.878 -41.851 1.00 60.78 83 ALA A CA 1
ATOM 631 C C . ALA A 1 83 ? 32.100 2.910 -43.386 1.00 60.78 83 ALA A C 1
ATOM 633 O O . ALA A 1 83 ? 32.800 2.083 -43.967 1.00 60.78 83 ALA A O 1
ATOM 634 N N . GLU A 1 84 ? 31.510 3.920 -44.036 1.00 62.84 84 GLU A N 1
ATOM 635 C CA . GLU A 1 84 ? 31.695 4.167 -45.474 1.00 62.84 84 GLU A CA 1
ATOM 636 C C . GLU A 1 84 ? 33.158 4.476 -45.823 1.00 62.84 84 GLU A C 1
ATOM 638 O O . GLU A 1 84 ? 33.696 3.925 -46.784 1.00 62.84 84 GLU A O 1
ATOM 643 N N . LYS A 1 85 ? 33.838 5.305 -45.016 1.00 64.75 85 LYS A N 1
ATOM 644 C CA . LYS A 1 85 ? 35.266 5.616 -45.203 1.00 64.75 85 LYS A CA 1
ATOM 645 C C . LYS A 1 85 ? 36.174 4.397 -45.015 1.00 64.75 85 LYS A C 1
ATOM 647 O O . LYS A 1 85 ? 37.164 4.279 -45.729 1.00 64.75 85 LYS A O 1
ATOM 652 N N . LEU A 1 86 ? 35.847 3.489 -44.094 1.00 61.06 86 LEU A N 1
ATOM 653 C CA . LEU A 1 86 ? 36.585 2.236 -43.905 1.00 61.06 86 LEU A CA 1
ATOM 654 C C . LEU A 1 86 ? 36.336 1.241 -45.048 1.00 61.06 86 LEU A C 1
ATOM 656 O O . LEU A 1 86 ? 37.282 0.624 -45.525 1.00 61.06 86 LEU A O 1
ATOM 660 N N . LEU A 1 87 ? 35.101 1.125 -45.546 1.00 63.44 87 LEU A N 1
ATOM 661 C CA . LEU A 1 87 ? 34.783 0.302 -46.721 1.00 63.44 87 LEU A CA 1
ATOM 662 C C . LEU A 1 87 ? 35.469 0.808 -47.999 1.00 63.44 87 LEU A C 1
ATOM 664 O O . LEU A 1 87 ? 35.883 0.000 -48.827 1.00 63.44 87 LEU A O 1
ATOM 668 N N . ALA A 1 88 ? 35.628 2.124 -48.151 1.00 65.06 88 ALA A N 1
ATOM 669 C CA . ALA A 1 88 ? 36.358 2.723 -49.268 1.00 65.06 88 ALA A CA 1
ATOM 670 C C . ALA A 1 88 ? 37.880 2.485 -49.214 1.00 65.06 88 ALA A C 1
ATOM 672 O O . ALA A 1 88 ? 38.525 2.566 -50.250 1.00 65.06 88 ALA A O 1
ATOM 673 N N . LEU A 1 89 ? 38.447 2.190 -48.037 1.00 61.69 89 LEU A N 1
ATOM 674 C CA . LEU A 1 89 ? 39.870 1.856 -47.854 1.00 61.69 89 LEU A CA 1
ATOM 675 C C . LEU A 1 89 ? 40.183 0.366 -48.075 1.00 61.69 89 LEU A C 1
ATOM 677 O O . LEU A 1 89 ? 41.349 0.004 -48.198 1.00 61.69 89 LEU A O 1
ATOM 681 N N . VAL A 1 90 ? 39.161 -0.496 -48.072 1.00 63.72 90 VAL A N 1
ATOM 682 C CA . VAL A 1 90 ? 39.290 -1.952 -48.279 1.00 63.72 90 VAL A CA 1
ATOM 683 C C . VAL A 1 90 ? 38.996 -2.355 -49.738 1.00 63.72 90 VAL A C 1
ATOM 685 O O . VAL A 1 90 ? 39.260 -3.493 -50.121 1.00 63.72 90 VAL A O 1
ATOM 688 N N . LYS A 1 91 ? 38.480 -1.432 -50.561 1.00 48.81 91 LYS A N 1
ATOM 689 C CA . LYS A 1 91 ? 38.429 -1.555 -52.029 1.00 48.81 91 LYS A CA 1
ATOM 690 C C . LYS A 1 91 ? 39.725 -1.067 -52.663 1.00 48.81 91 LYS A C 1
ATOM 692 O O . LYS A 1 91 ? 40.107 -1.677 -53.684 1.00 48.81 91 LYS A O 1
#

Sequence (91 aa):
MLLFDQSKAIERALGEEAAKPVIEAFQAADQRVMSALLAEVATKADLERFRGEVNTRLARLENMVKVLIGLTALAVAFFSPVAEKLLALVK